Protein AF-A0A359BGW4-F1 (afdb_monomer)

Radius of gyration: 19.54 Å; Cα contacts (8 Å, |Δi|>4): 63; chains: 1; bounding box: 42×36×43 Å

Mean predicted aligned error: 6.83 Å

pLDDT: mean 88.82, std 8.24, range [53.12, 96.94]

Foldseek 3Di:
DVVVLVVVCCVCCVVVVLDHPVRSVVLQVVLVPDPDDSVLSSQLVSLCSRPNNVRSVVSNCVVVVVVVVVVVVVVVCCVVPVPDVVSVVVVVVVVVVVVVVVVVVVVCVVVDPPD

Secondary structure (DSSP, 8-state):
-HHHHHHHHIIIIIIS--S-HHHHHHHHHHHHHSSS-HHHHHHHHHHHHHHHHHHHHHHHHHHHHHHHHHHHHHHHHHHHTTT-HHHHHHHHHHHHHHHHHHHHHHHHHHH-S--

Solvent-accessible surface area (backbone atoms only — not comparable to full-atom values): 6355 Å² total; per-residue (Å²): 114,68,71,59,53,55,51,48,47,43,46,40,34,70,72,62,59,77,40,51,73,65,54,51,52,52,44,49,54,54,16,66,71,46,99,55,62,47,70,54,46,30,40,23,52,53,19,29,73,76,49,38,73,63,22,19,52,50,38,40,48,63,66,47,44,65,60,51,50,53,52,51,51,50,51,54,50,50,66,77,48,64,88,41,71,68,55,57,51,49,53,54,52,51,50,52,50,50,52,50,51,53,51,52,54,52,50,44,71,75,71,47,92,84,120

Sequence (115 aa):
MWAAIDRLQRELVERRQLLTTDDHKSLMLTAAVIPAPKFLAFAAMVGYRVGGIWGAVGSSVAILLPGALIVIAACVLTVTASAHPALDAIQRYVGLGVIGLLVGNAVRMFVGDGI

Structure (mmCIF, N/CA/C/O backbone):
data_AF-A0A359BGW4-F1
#
_entry.id   AF-A0A359BGW4-F1
#
loop_
_atom_site.group_PDB
_atom_site.id
_atom_site.type_symbol
_atom_site.label_atom_id
_atom_site.label_alt_id
_atom_site.label_comp_id
_atom_site.label_asym_id
_atom_site.label_entity_id
_atom_site.label_seq_id
_atom_site.pdbx_PDB_ins_code
_atom_site.Cartn_x
_atom_site.Cartn_y
_atom_site.Ca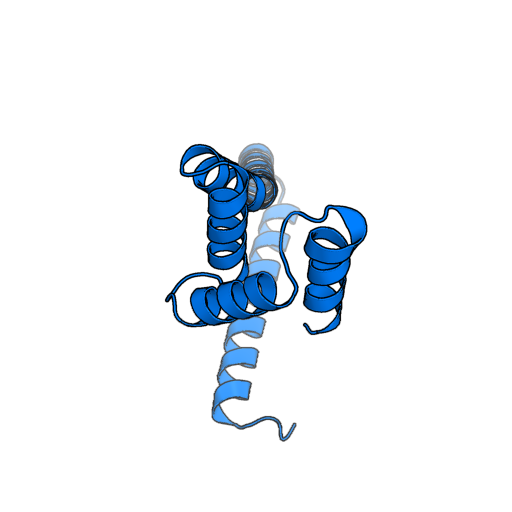rtn_z
_atom_site.occupancy
_atom_site.B_iso_or_equiv
_atom_site.auth_seq_id
_atom_site.auth_comp_id
_atom_site.auth_asym_id
_atom_site.auth_atom_id
_atom_site.pdbx_PDB_model_num
ATOM 1 N N . MET A 1 1 ? -3.289 -15.181 -0.546 1.00 58.91 1 MET A N 1
ATOM 2 C CA . MET A 1 1 ? -4.159 -14.108 -0.005 1.00 58.91 1 MET A CA 1
ATOM 3 C C . MET A 1 1 ? -4.618 -14.401 1.425 1.00 58.91 1 MET A C 1
ATOM 5 O O . MET A 1 1 ? -4.432 -13.547 2.280 1.00 58.91 1 MET A O 1
ATOM 9 N N . TRP A 1 2 ? -5.107 -15.610 1.716 1.00 66.38 2 TRP A N 1
ATOM 10 C CA . TRP A 1 2 ? -5.559 -16.024 3.056 1.00 66.38 2 TRP A CA 1
ATOM 11 C C . TRP A 1 2 ? -4.501 -15.913 4.167 1.00 66.38 2 TRP A C 1
ATOM 13 O O . TRP A 1 2 ? -4.800 -15.413 5.242 1.00 66.38 2 TRP A O 1
ATOM 23 N N . ALA A 1 3 ? -3.239 -16.252 3.881 1.00 79.50 3 ALA A N 1
ATOM 24 C CA . ALA A 1 3 ? -2.150 -16.143 4.860 1.00 79.50 3 ALA A CA 1
ATOM 25 C C . ALA A 1 3 ? -1.870 -14.701 5.334 1.00 79.50 3 ALA A C 1
ATOM 27 O O . ALA A 1 3 ? -1.460 -14.490 6.472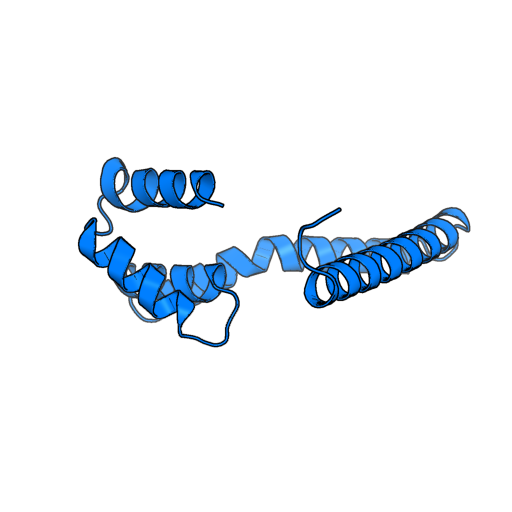 1.00 79.50 3 ALA A O 1
ATOM 28 N N . ALA A 1 4 ? -2.081 -13.701 4.471 1.00 82.62 4 ALA A N 1
ATOM 29 C CA . ALA A 1 4 ? -1.876 -12.299 4.832 1.00 82.62 4 ALA A CA 1
ATOM 30 C C . ALA A 1 4 ? -3.007 -11.788 5.733 1.00 82.62 4 ALA A C 1
ATOM 32 O O . ALA A 1 4 ? -2.739 -11.091 6.705 1.00 82.62 4 ALA A O 1
ATOM 33 N N . ILE A 1 5 ? -4.248 -12.184 5.435 1.00 83.69 5 ILE A N 1
ATOM 34 C CA . ILE A 1 5 ? -5.432 -11.864 6.242 1.00 83.69 5 ILE A CA 1
ATOM 35 C C . ILE A 1 5 ? -5.291 -12.467 7.639 1.00 83.69 5 ILE A C 1
ATOM 37 O O . ILE A 1 5 ? -5.448 -11.765 8.630 1.00 83.69 5 ILE A O 1
ATOM 41 N N . ASP A 1 6 ? -4.899 -13.736 7.714 1.00 86.81 6 ASP A N 1
ATOM 42 C CA . ASP A 1 6 ? -4.717 -14.443 8.979 1.00 86.81 6 ASP A CA 1
ATOM 43 C C . ASP A 1 6 ? -3.587 -13.839 9.836 1.00 86.81 6 ASP A C 1
ATOM 45 O O . ASP A 1 6 ? -3.703 -13.709 11.055 1.00 86.81 6 ASP A O 1
ATOM 49 N N . ARG A 1 7 ? -2.501 -13.366 9.208 1.00 89.75 7 ARG A N 1
ATOM 50 C CA . ARG A 1 7 ? -1.478 -12.577 9.915 1.00 89.75 7 ARG A CA 1
ATOM 51 C C . ARG A 1 7 ? -2.020 -11.250 10.434 1.00 89.75 7 ARG A C 1
ATOM 53 O O . ARG A 1 7 ? -1.704 -10.868 11.558 1.00 89.75 7 ARG A O 1
ATOM 60 N N . LEU A 1 8 ? -2.819 -10.555 9.631 1.00 89.56 8 LEU A N 1
ATOM 61 C CA . LEU A 1 8 ? -3.398 -9.273 10.015 1.00 89.56 8 LEU A CA 1
ATOM 62 C C . LEU A 1 8 ? -4.389 -9.426 11.173 1.00 89.56 8 LEU A C 1
ATOM 64 O O . LEU A 1 8 ? -4.381 -8.613 12.092 1.00 89.56 8 LEU A O 1
ATOM 68 N N . GLN A 1 9 ? -5.210 -10.477 11.151 1.00 90.81 9 GLN A N 1
ATOM 69 C CA . GLN A 1 9 ? -6.126 -10.805 12.237 1.00 90.81 9 GLN A CA 1
ATOM 70 C C . GLN A 1 9 ? -5.356 -11.095 13.529 1.00 90.81 9 GLN A C 1
ATOM 72 O O . GLN A 1 9 ? -5.657 -10.495 14.557 1.00 90.81 9 GLN A O 1
ATOM 77 N N . ARG A 1 10 ? -4.317 -11.939 13.475 1.00 91.44 10 ARG A N 1
ATOM 78 C CA . ARG A 1 10 ? -3.477 -12.232 14.648 1.00 91.44 10 ARG A CA 1
ATOM 79 C C . ARG A 1 10 ? -2.816 -10.986 15.226 1.00 91.44 10 ARG A C 1
ATOM 81 O O . ARG A 1 10 ? -2.784 -10.813 16.439 1.00 91.44 10 ARG A O 1
ATOM 88 N N . GLU A 1 11 ? -2.310 -10.092 14.383 1.00 92.56 11 GLU A N 1
ATOM 89 C CA . GLU A 1 11 ? -1.685 -8.866 14.879 1.00 92.56 11 GLU A CA 1
ATOM 90 C C . GLU A 1 11 ? -2.723 -7.905 15.477 1.00 92.56 11 GLU A C 1
ATOM 92 O O . GLU A 1 11 ? -2.551 -7.440 16.601 1.00 92.56 11 GLU A O 1
ATOM 97 N N . LEU A 1 12 ? -3.815 -7.620 14.763 1.00 90.44 12 LEU A N 1
ATOM 98 C CA . LEU A 1 12 ? -4.774 -6.580 15.153 1.00 90.44 12 LEU A CA 1
ATOM 99 C C . LEU A 1 12 ? -5.742 -7.016 16.260 1.00 90.44 12 LE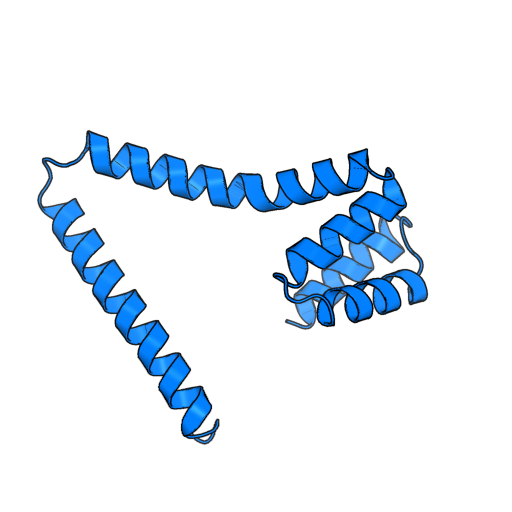U A C 1
ATOM 101 O O . LEU A 1 12 ? -6.129 -6.182 17.078 1.00 90.44 12 LEU A O 1
ATOM 105 N N . VAL A 1 13 ? -6.130 -8.292 16.281 1.00 91.25 13 VAL A N 1
ATOM 106 C CA . VAL A 1 13 ? -7.122 -8.842 17.217 1.00 91.25 13 VAL A CA 1
ATOM 107 C C . VAL A 1 13 ? -6.436 -9.527 18.393 1.00 91.25 13 VAL A C 1
ATOM 109 O O . VAL A 1 13 ? -6.720 -9.196 19.537 1.00 91.25 13 VAL A O 1
ATOM 112 N N . GLU A 1 14 ? -5.509 -10.456 18.141 1.00 90.88 14 GLU A N 1
ATOM 113 C CA . GLU A 1 14 ? -4.927 -11.271 19.219 1.00 90.88 14 GLU A CA 1
ATOM 114 C C . GLU A 1 14 ? -3.788 -10.547 19.943 1.00 90.88 14 GLU A C 1
ATOM 116 O O . GLU A 1 14 ? -3.788 -10.477 21.169 1.00 90.88 14 GLU A O 1
ATOM 121 N N . ARG A 1 15 ? -2.817 -9.987 19.206 1.00 92.56 15 ARG A N 1
ATOM 122 C CA . ARG A 1 15 ? -1.632 -9.355 19.813 1.00 92.56 15 ARG A CA 1
ATOM 123 C C . ARG A 1 15 ? -1.885 -7.935 20.296 1.00 92.56 15 ARG A C 1
ATOM 125 O O . ARG A 1 15 ? -1.475 -7.590 21.399 1.00 92.56 15 ARG A O 1
ATOM 132 N N . ARG A 1 16 ? -2.486 -7.091 19.454 1.00 89.88 16 ARG A N 1
ATOM 133 C CA . ARG A 1 16 ? -2.679 -5.661 19.745 1.00 89.88 16 ARG A CA 1
ATOM 134 C C . ARG A 1 16 ? -4.031 -5.355 20.388 1.00 89.88 16 ARG A C 1
ATOM 136 O O . ARG A 1 16 ? -4.180 -4.261 20.916 1.00 89.88 16 ARG A O 1
ATOM 143 N N . GLN A 1 17 ? -4.989 -6.285 20.314 1.00 89.00 17 GLN A N 1
ATOM 144 C CA . GLN A 1 17 ? -6.364 -6.135 20.814 1.00 89.00 17 GLN A CA 1
ATOM 145 C C . GLN A 1 17 ? -7.035 -4.808 20.414 1.00 89.00 17 GLN A C 1
ATOM 147 O O . GLN A 1 17 ? -7.812 -4.230 21.168 1.00 89.00 17 GLN A O 1
ATOM 152 N N . LEU A 1 18 ? -6.727 -4.312 19.211 1.00 88.81 18 LEU A N 1
ATOM 153 C CA . LEU A 1 18 ? -7.269 -3.054 18.685 1.00 88.81 18 LEU A CA 1
ATOM 154 C C . LEU A 1 18 ? -8.670 -3.237 18.098 1.00 88.81 18 LEU A C 1
ATOM 156 O O . LEU A 1 18 ? -9.400 -2.264 17.930 1.00 88.81 18 LEU A O 1
ATOM 160 N N . LEU A 1 19 ? -9.020 -4.473 17.737 1.00 90.50 19 LEU A N 1
ATOM 161 C CA . LEU A 1 19 ? -10.278 -4.849 17.102 1.00 90.50 19 LEU A CA 1
ATOM 162 C C . LEU A 1 19 ? -10.769 -6.176 17.675 1.00 90.50 19 LEU A C 1
ATOM 164 O O . LEU A 1 19 ? -9.968 -7.024 18.064 1.00 90.50 19 LEU A O 1
ATOM 168 N N . THR A 1 20 ? -12.081 -6.389 17.648 1.00 91.88 20 THR A N 1
ATOM 169 C CA . THR A 1 20 ? -12.676 -7.715 17.848 1.00 91.88 20 THR A CA 1
ATOM 170 C C . THR A 1 20 ? -12.644 -8.514 16.542 1.00 91.88 20 THR A C 1
ATOM 172 O O . THR A 1 20 ? -12.470 -7.960 15.451 1.00 91.88 20 THR A O 1
ATOM 175 N N . THR A 1 21 ? -12.830 -9.833 16.624 1.00 89.56 21 THR A N 1
ATOM 176 C CA . THR A 1 21 ? -12.917 -10.695 15.433 1.00 89.56 21 THR A CA 1
ATOM 177 C C . THR A 1 21 ? -14.066 -10.280 14.509 1.00 89.56 21 THR A C 1
ATOM 179 O O . THR A 1 21 ? -13.919 -10.327 13.286 1.00 89.56 21 THR A O 1
ATOM 182 N N . ASP A 1 22 ? -15.187 -9.836 15.077 1.00 91.00 22 ASP A N 1
ATOM 183 C CA . ASP A 1 22 ? -16.353 -9.394 14.309 1.00 91.00 22 ASP A CA 1
ATOM 184 C C . ASP A 1 22 ? -16.139 -8.011 13.685 1.00 91.00 22 ASP A C 1
ATOM 186 O O . ASP A 1 22 ? -16.485 -7.820 12.514 1.00 91.00 22 ASP A O 1
ATOM 190 N N . ASP A 1 23 ? -15.481 -7.084 14.395 1.00 90.25 23 ASP A N 1
ATOM 191 C CA . ASP A 1 23 ? -15.069 -5.789 13.834 1.00 90.25 23 ASP A CA 1
ATOM 192 C C . ASP A 1 23 ? -14.119 -6.013 12.649 1.00 90.25 23 ASP A C 1
ATOM 194 O O . ASP A 1 23 ? -14.326 -5.449 11.576 1.00 90.25 23 ASP A O 1
ATOM 198 N N . HIS A 1 24 ? -13.117 -6.888 12.789 1.00 90.56 24 HIS A N 1
ATOM 199 C CA . HIS A 1 24 ? -12.175 -7.196 11.710 1.00 90.56 24 HIS A CA 1
ATOM 200 C C . HIS A 1 24 ? -12.889 -7.695 10.445 1.00 90.56 24 HIS A C 1
ATOM 202 O O . HIS A 1 24 ? -12.659 -7.170 9.351 1.00 90.56 24 HIS A O 1
ATOM 208 N N . LYS A 1 25 ? -13.784 -8.681 10.589 1.00 90.88 25 LYS A N 1
ATOM 209 C CA . LYS A 1 25 ? -14.567 -9.223 9.467 1.00 90.88 25 LYS A CA 1
ATOM 210 C C . LYS A 1 25 ? -15.447 -8.150 8.831 1.00 90.88 25 LYS A C 1
ATOM 212 O O . LYS A 1 25 ? -15.456 -8.016 7.609 1.00 90.88 25 LYS A O 1
ATOM 217 N N . SER A 1 26 ? -16.144 -7.363 9.645 1.00 92.44 26 SER A N 1
ATOM 218 C CA . SER A 1 26 ? -17.049 -6.311 9.169 1.00 92.44 26 SER A CA 1
ATOM 219 C C . SER A 1 26 ? -16.296 -5.225 8.398 1.00 92.44 26 SER A C 1
ATOM 221 O O . SER A 1 26 ? -16.715 -4.825 7.310 1.00 92.44 26 SER A O 1
ATOM 223 N N . LEU A 1 27 ? -15.135 -4.801 8.904 1.00 92.06 27 LEU A N 1
ATOM 224 C CA . LEU A 1 27 ? -14.260 -3.837 8.235 1.00 92.06 27 LEU A CA 1
ATOM 225 C C . LEU A 1 27 ? -13.707 -4.381 6.913 1.00 92.06 27 LEU A C 1
ATOM 227 O O . LEU A 1 27 ? -13.677 -3.658 5.920 1.00 92.06 27 LEU A O 1
ATOM 231 N N . MET A 1 28 ? -13.311 -5.656 6.860 1.00 90.88 28 MET A N 1
ATOM 232 C CA . MET A 1 28 ? -12.865 -6.295 5.616 1.00 90.88 28 MET A CA 1
ATOM 233 C C . MET A 1 28 ? -13.966 -6.352 4.559 1.00 90.88 28 MET A C 1
ATOM 235 O O . MET A 1 28 ? -13.704 -6.069 3.389 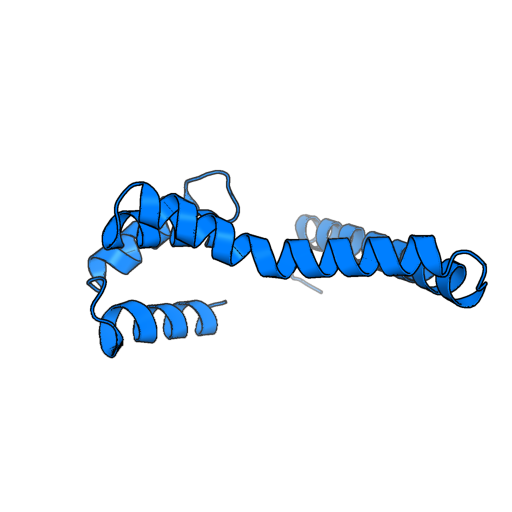1.00 90.88 28 MET A O 1
ATOM 239 N N . LEU A 1 29 ? -15.186 -6.711 4.962 1.00 91.00 29 LEU A N 1
ATOM 240 C CA . LEU A 1 29 ? -16.340 -6.742 4.066 1.00 91.00 29 LEU A CA 1
ATOM 241 C C . LEU A 1 29 ? -16.657 -5.341 3.548 1.00 91.00 29 LEU A C 1
ATOM 243 O O . LEU A 1 29 ? -16.808 -5.152 2.346 1.00 91.00 29 LEU A O 1
ATOM 247 N N . THR A 1 30 ? -16.657 -4.346 4.433 1.00 92.00 30 THR A N 1
ATOM 248 C CA . THR A 1 30 ? -16.895 -2.947 4.057 1.00 92.00 30 THR A CA 1
ATOM 249 C C . THR A 1 30 ? -15.826 -2.453 3.081 1.00 92.00 30 THR A C 1
ATOM 251 O O . THR A 1 30 ? -16.142 -1.865 2.048 1.00 92.00 30 THR A O 1
ATOM 254 N N . ALA A 1 31 ? -14.555 -2.760 3.345 1.00 91.31 31 ALA A N 1
ATOM 255 C CA . ALA A 1 31 ? -13.442 -2.414 2.465 1.00 91.31 31 ALA A CA 1
ATOM 256 C C . ALA A 1 31 ? -13.506 -3.107 1.094 1.00 91.31 31 ALA A C 1
ATOM 258 O O . ALA A 1 31 ? -12.949 -2.584 0.133 1.00 91.31 31 ALA A O 1
ATOM 259 N N . ALA A 1 32 ? -14.173 -4.260 0.986 1.00 89.19 32 ALA A N 1
ATOM 260 C CA . ALA A 1 32 ? -14.368 -4.955 -0.285 1.00 89.19 32 ALA A CA 1
ATOM 261 C C . ALA A 1 32 ? -15.455 -4.314 -1.165 1.00 89.19 32 ALA A C 1
ATOM 263 O O . ALA A 1 32 ? -15.433 -4.513 -2.378 1.00 89.19 32 ALA A O 1
ATOM 264 N N . VAL A 1 33 ? -16.385 -3.559 -0.571 1.00 92.75 33 VAL A N 1
ATOM 265 C CA . VAL A 1 33 ? -17.473 -2.875 -1.291 1.00 92.75 33 VAL A CA 1
ATOM 266 C C . VAL A 1 33 ? -17.024 -1.519 -1.844 1.00 92.75 33 VAL A C 1
ATOM 268 O O . VAL A 1 33 ? -17.533 -1.069 -2.868 1.00 92.75 33 VAL A O 1
ATOM 271 N N . ILE A 1 34 ? -16.058 -0.860 -1.198 1.00 90.12 34 ILE A N 1
ATOM 272 C CA . ILE A 1 34 ? -15.521 0.418 -1.678 1.00 90.12 34 ILE A CA 1
ATOM 273 C C . ILE A 1 34 ? -14.737 0.188 -2.983 1.00 90.12 34 ILE A C 1
ATOM 275 O O . ILE A 1 34 ? -13.869 -0.686 -3.010 1.00 90.12 34 ILE A O 1
ATOM 279 N N . PRO A 1 35 ? -14.960 0.994 -4.045 1.00 87.62 35 PRO A N 1
ATOM 280 C CA . PRO A 1 35 ? -14.207 0.923 -5.298 1.00 87.62 35 PRO A CA 1
ATOM 281 C C . PRO A 1 35 ? -12.803 1.534 -5.132 1.00 87.62 35 PRO A C 1
ATOM 283 O O . PRO A 1 35 ? -12.434 2.508 -5.782 1.00 87.62 35 PRO A O 1
ATOM 286 N N . ALA A 1 36 ? -12.019 0.983 -4.209 1.00 86.56 36 ALA A N 1
ATOM 287 C CA . ALA A 1 36 ? -10.660 1.390 -3.888 1.00 86.56 36 ALA A CA 1
ATOM 288 C C . ALA A 1 36 ? -9.781 0.144 -3.683 1.00 86.56 36 ALA A C 1
ATOM 290 O O . ALA A 1 36 ? -10.294 -0.965 -3.499 1.00 86.56 36 ALA A O 1
ATOM 291 N N . PRO A 1 37 ? -8.442 0.283 -3.681 1.00 89.75 37 PRO A N 1
ATOM 292 C CA . PRO A 1 37 ? -7.562 -0.823 -3.331 1.00 89.75 37 PRO A CA 1
ATOM 293 C C . PRO A 1 37 ? -7.919 -1.370 -1.943 1.00 89.75 37 PRO A C 1
ATOM 295 O O . PRO A 1 37 ? -7.829 -0.656 -0.944 1.00 89.75 37 PRO A O 1
ATOM 298 N N . LYS A 1 38 ? -8.309 -2.650 -1.878 1.00 89.94 38 LYS A N 1
ATOM 299 C CA . LYS A 1 38 ? -8.864 -3.287 -0.665 1.00 89.94 38 LYS A CA 1
ATOM 300 C C . LYS A 1 38 ? -8.024 -3.049 0.592 1.00 89.94 38 LYS A C 1
ATOM 302 O O . LYS A 1 38 ? -8.562 -2.787 1.660 1.00 89.94 38 LYS A O 1
ATOM 307 N N . PHE A 1 39 ? -6.700 -3.128 0.460 1.00 88.56 39 PHE A N 1
ATOM 308 C CA . PHE A 1 39 ? -5.773 -2.939 1.575 1.00 88.56 39 PHE A CA 1
ATOM 309 C C . PHE A 1 39 ? -5.747 -1.491 2.085 1.00 88.56 39 PHE A C 1
ATOM 311 O O . PHE A 1 39 ? -5.637 -1.280 3.288 1.00 88.56 39 PHE A O 1
ATOM 318 N N . LEU A 1 40 ? -5.882 -0.505 1.192 1.00 92.81 40 LEU A N 1
ATOM 319 C CA . LEU A 1 40 ? -5.878 0.911 1.548 1.00 92.81 40 LEU A CA 1
ATOM 320 C C . LEU A 1 40 ? -7.178 1.282 2.265 1.00 92.81 40 LEU A C 1
ATOM 322 O O . LEU A 1 40 ? -7.134 1.887 3.332 1.00 92.81 40 LEU A O 1
ATOM 326 N N . ALA A 1 41 ? -8.321 0.850 1.721 1.00 93.19 41 ALA A N 1
ATOM 327 C CA . ALA A 1 41 ? -9.626 1.062 2.344 1.00 93.19 41 ALA A CA 1
ATOM 328 C C . ALA A 1 41 ? -9.698 0.414 3.735 1.00 93.19 41 ALA A C 1
ATOM 330 O O . ALA A 1 41 ? -10.088 1.068 4.701 1.00 93.19 41 ALA A O 1
ATOM 331 N N . PHE A 1 42 ? -9.263 -0.844 3.858 1.00 93.06 42 PHE A N 1
ATOM 332 C CA . PHE A 1 42 ? -9.242 -1.547 5.139 1.00 93.06 42 PHE A CA 1
ATOM 333 C C . PHE A 1 42 ? -8.366 -0.826 6.168 1.00 93.06 42 PHE A C 1
ATOM 335 O O . PHE A 1 42 ? -8.805 -0.564 7.284 1.00 93.06 42 PHE A O 1
ATOM 342 N N . ALA A 1 43 ? -7.144 -0.452 5.795 1.00 92.56 43 ALA A N 1
ATOM 343 C CA . ALA A 1 43 ? -6.239 0.219 6.713 1.00 92.56 43 ALA A CA 1
ATOM 344 C C . ALA A 1 43 ? -6.720 1.603 7.147 1.00 92.56 43 ALA A C 1
ATOM 346 O O . ALA A 1 43 ? -6.581 1.930 8.321 1.00 92.56 43 ALA A O 1
ATOM 347 N N . ALA A 1 44 ? -7.331 2.376 6.245 1.00 94.00 44 ALA A N 1
ATOM 348 C CA . ALA A 1 44 ? -7.936 3.657 6.587 1.00 94.00 44 ALA A CA 1
ATOM 349 C C . ALA A 1 44 ? -9.055 3.488 7.628 1.00 94.00 44 ALA A C 1
ATOM 351 O O . ALA A 1 44 ? -9.125 4.262 8.581 1.00 94.00 44 ALA A O 1
ATOM 352 N N . MET A 1 45 ? -9.892 2.450 7.501 1.00 93.62 45 MET A N 1
ATOM 353 C CA . MET A 1 45 ? -10.941 2.155 8.486 1.00 93.62 45 MET A CA 1
ATOM 354 C C . MET A 1 45 ? -10.376 1.668 9.822 1.00 93.62 45 MET A C 1
ATOM 356 O O . MET A 1 45 ? -10.845 2.093 10.876 1.00 93.62 45 MET A O 1
ATOM 360 N N . VAL A 1 46 ? -9.353 0.808 9.799 1.00 93.56 46 VAL A N 1
ATOM 361 C CA . VAL A 1 46 ? -8.660 0.380 11.025 1.00 93.56 46 VAL A CA 1
ATOM 362 C C . VAL A 1 46 ? -8.009 1.580 11.712 1.00 93.56 46 VAL A C 1
ATOM 364 O O . VAL A 1 46 ? -8.174 1.766 12.915 1.00 93.56 46 VAL A O 1
ATOM 367 N N . GLY A 1 47 ? -7.334 2.444 10.954 1.00 93.31 47 GLY A N 1
ATOM 368 C CA . GLY A 1 47 ? -6.770 3.690 11.461 1.00 93.31 47 GLY A CA 1
ATOM 369 C C . GLY A 1 47 ? -7.839 4.618 12.031 1.00 93.31 47 GLY A C 1
ATOM 370 O O . GLY A 1 47 ? -7.643 5.181 13.107 1.00 93.31 47 GLY A O 1
ATOM 371 N N . TYR A 1 48 ? -8.995 4.719 11.369 1.00 94.69 48 TYR A N 1
ATOM 372 C CA . TYR A 1 48 ? -10.143 5.466 11.877 1.00 94.69 48 TYR A CA 1
ATOM 373 C C . TYR A 1 48 ? -10.640 4.924 13.218 1.00 94.69 48 TYR A C 1
ATOM 375 O O . TYR A 1 48 ? -10.924 5.691 14.135 1.00 94.69 48 TYR A O 1
ATOM 383 N N . ARG A 1 49 ? -10.698 3.599 13.363 1.00 91.44 49 ARG A N 1
ATOM 384 C CA . ARG A 1 49 ? -11.149 2.950 14.596 1.00 91.44 49 ARG A CA 1
ATOM 385 C C . ARG A 1 49 ? -10.203 3.194 15.773 1.00 91.44 49 ARG A C 1
ATOM 387 O O . ARG A 1 49 ? -10.677 3.349 16.892 1.00 91.44 49 ARG A O 1
ATOM 394 N N . VAL A 1 50 ? -8.896 3.246 15.517 1.00 90.88 50 VAL A N 1
ATOM 395 C CA . VAL A 1 50 ? -7.865 3.414 16.557 1.00 90.88 50 VAL A CA 1
ATOM 396 C C . VAL A 1 50 ? -7.648 4.881 16.938 1.00 90.88 50 VAL A C 1
ATOM 398 O O . VAL A 1 50 ? -7.445 5.181 18.110 1.00 90.88 50 VAL A O 1
ATOM 401 N N . GLY A 1 51 ? -7.670 5.801 15.969 1.00 90.25 51 GLY A N 1
ATOM 402 C CA . GLY A 1 51 ? -7.261 7.199 16.175 1.00 90.25 51 GLY A CA 1
ATOM 403 C C . GLY A 1 51 ? -8.164 8.237 15.512 1.00 90.25 51 GLY A C 1
ATOM 404 O O . GLY A 1 51 ? -7.727 9.366 15.275 1.00 90.25 51 GLY A O 1
ATOM 405 N N . GLY A 1 52 ? -9.395 7.870 15.150 1.00 93.38 52 GLY A N 1
ATOM 406 C CA . GLY A 1 52 ? -10.330 8.750 14.453 1.00 93.38 52 GLY A CA 1
ATOM 407 C C . GLY A 1 52 ? -9.785 9.233 13.107 1.00 93.38 52 GLY A C 1
ATOM 408 O O . GLY A 1 52 ? -9.014 8.554 12.431 1.00 93.38 52 GLY A O 1
ATOM 409 N N . ILE A 1 53 ? -10.159 10.448 12.710 1.00 94.19 53 ILE A N 1
ATOM 410 C CA . ILE A 1 53 ? -9.775 11.019 11.408 1.00 94.19 53 ILE A CA 1
ATOM 411 C C . ILE A 1 53 ? -8.247 11.053 11.233 1.00 94.19 53 ILE A C 1
ATOM 413 O O . ILE A 1 53 ? -7.738 10.683 10.177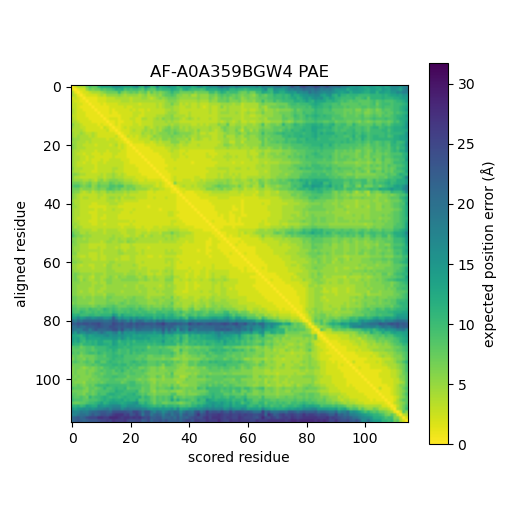 1.00 94.19 53 ILE A O 1
ATOM 417 N N . TRP A 1 54 ? -7.501 11.415 12.280 1.00 95.88 54 TRP A N 1
ATOM 418 C CA . TRP A 1 54 ? -6.037 11.454 12.232 1.00 95.88 54 TRP A CA 1
ATOM 419 C C . TRP A 1 54 ? -5.412 10.068 12.082 1.00 95.88 54 TRP A C 1
ATOM 421 O O . TRP A 1 54 ? -4.453 9.910 11.328 1.00 95.88 54 TRP A O 1
ATOM 431 N N . GLY A 1 55 ? -5.985 9.050 12.727 1.00 94.38 55 GLY A N 1
ATOM 432 C CA . GLY A 1 55 ? -5.565 7.664 12.530 1.00 94.38 55 GLY A CA 1
ATOM 433 C C . GLY A 1 55 ? -5.845 7.160 11.109 1.00 94.38 55 GLY A C 1
ATOM 434 O O . GLY A 1 55 ? -5.016 6.456 10.527 1.00 94.38 55 GLY A O 1
ATOM 435 N N . ALA A 1 56 ? -6.964 7.564 10.502 1.00 94.25 56 ALA A N 1
ATOM 436 C CA . ALA A 1 56 ? -7.301 7.217 9.118 1.00 94.25 56 ALA A CA 1
ATOM 437 C C . ALA A 1 56 ? -6.314 7.829 8.110 1.00 94.25 56 ALA A C 1
ATOM 439 O O . ALA A 1 56 ? -5.812 7.141 7.218 1.00 94.25 56 ALA A O 1
ATOM 440 N N . VAL A 1 57 ? -5.986 9.113 8.282 1.00 96.00 57 VAL A N 1
ATOM 441 C CA . VAL A 1 57 ? -5.000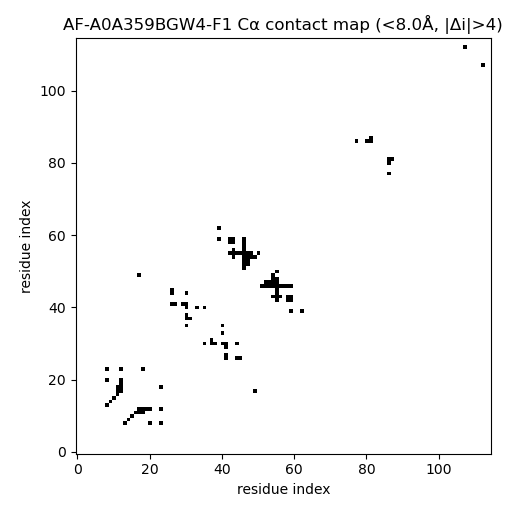 9.803 7.438 1.00 96.00 57 VAL A CA 1
ATOM 442 C C . VAL A 1 57 ? -3.608 9.207 7.648 1.00 96.00 57 VAL A C 1
ATOM 444 O O . VAL A 1 57 ? -2.944 8.846 6.678 1.00 96.00 57 VAL A O 1
ATOM 447 N N . GLY A 1 58 ? -3.188 9.031 8.904 1.00 96.69 58 GLY A N 1
ATOM 448 C CA . GLY A 1 58 ? -1.871 8.491 9.241 1.00 96.69 58 GLY A CA 1
ATOM 449 C C . GLY A 1 58 ? -1.642 7.082 8.691 1.00 96.69 58 GLY A C 1
ATOM 450 O O . GLY A 1 58 ? -0.607 6.823 8.081 1.00 96.69 58 GLY A O 1
ATOM 451 N N . SER A 1 59 ? -2.621 6.185 8.834 1.00 94.81 59 SER A N 1
ATOM 452 C CA . SER A 1 59 ? -2.548 4.819 8.287 1.00 94.81 59 SER A CA 1
ATOM 453 C C . SER A 1 59 ? -2.503 4.792 6.756 1.00 94.81 59 SER A C 1
ATOM 455 O O . SER A 1 59 ? -1.715 4.042 6.177 1.00 94.81 59 SER A O 1
ATOM 457 N N . SER A 1 60 ? -3.290 5.646 6.096 1.00 93.62 60 SER A N 1
ATOM 458 C CA . SER A 1 60 ? -3.301 5.759 4.633 1.00 93.62 60 SER A CA 1
ATOM 459 C C . SER A 1 60 ? -1.952 6.240 4.099 1.00 93.62 60 SER A C 1
ATOM 461 O O . SER A 1 60 ? -1.399 5.642 3.174 1.00 93.62 60 SER A O 1
ATOM 463 N N . VAL A 1 61 ? -1.388 7.282 4.720 1.00 95.62 61 VAL A N 1
ATOM 464 C CA . VAL A 1 61 ? -0.058 7.794 4.370 1.00 95.62 61 VAL A CA 1
ATOM 465 C C . VAL A 1 61 ? 0.999 6.725 4.620 1.00 95.62 61 VAL A C 1
ATOM 467 O O . VAL A 1 61 ? 1.787 6.457 3.723 1.00 95.62 61 VAL A O 1
ATOM 470 N N . ALA A 1 62 ? 0.988 6.062 5.779 1.00 94.94 62 ALA A N 1
ATOM 471 C CA . ALA A 1 62 ? 1.977 5.042 6.125 1.00 94.94 62 ALA A CA 1
ATOM 472 C 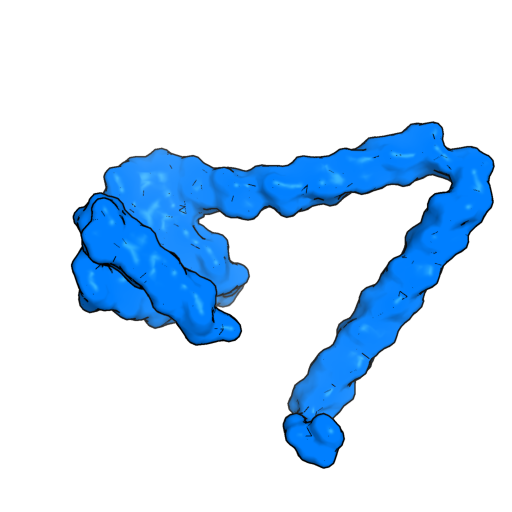C . ALA A 1 62 ? 2.016 3.871 5.128 1.00 94.94 62 ALA A C 1
ATOM 474 O O . ALA A 1 62 ? 3.092 3.351 4.839 1.00 94.94 62 ALA A O 1
ATOM 475 N N . ILE A 1 63 ? 0.867 3.476 4.573 1.00 93.06 63 ILE A N 1
ATOM 476 C CA . ILE A 1 63 ? 0.795 2.422 3.551 1.00 93.06 63 ILE A CA 1
ATOM 477 C C . ILE A 1 63 ? 1.292 2.896 2.192 1.00 93.06 63 ILE A C 1
ATOM 479 O O . ILE A 1 63 ? 1.938 2.131 1.476 1.00 93.06 63 ILE A O 1
ATOM 483 N N . LEU A 1 64 ? 0.992 4.140 1.822 1.00 93.62 64 LEU A N 1
ATOM 484 C CA . LEU A 1 64 ? 1.382 4.680 0.524 1.00 93.62 64 LEU A CA 1
ATOM 485 C C . LEU A 1 64 ? 2.867 5.068 0.479 1.00 93.62 64 LEU A C 1
ATOM 487 O O . LEU A 1 64 ? 3.515 4.919 -0.557 1.00 93.62 64 LEU A O 1
ATOM 491 N N . LEU A 1 65 ? 3.408 5.530 1.608 1.00 95.38 65 LEU A N 1
ATOM 492 C CA . LEU A 1 65 ? 4.758 6.067 1.745 1.00 95.38 65 LEU A CA 1
ATOM 493 C C . LEU A 1 65 ? 5.860 5.142 1.196 1.00 95.38 65 LEU A C 1
ATOM 495 O O . LEU A 1 65 ? 6.624 5.610 0.356 1.00 95.38 65 LEU A O 1
ATOM 499 N N . PRO A 1 66 ? 5.972 3.853 1.584 1.00 94.44 66 PRO A N 1
ATOM 500 C CA . PRO A 1 66 ? 7.058 3.003 1.096 1.00 94.44 66 PRO A CA 1
ATOM 501 C C . PRO A 1 66 ? 7.008 2.812 -0.424 1.00 94.44 66 PRO A C 1
ATOM 503 O O . PRO A 1 66 ? 8.041 2.885 -1.084 1.00 94.44 66 PRO A O 1
ATOM 506 N N . GLY A 1 67 ? 5.813 2.628 -0.995 1.00 93.31 67 GLY A N 1
ATOM 507 C CA . GLY A 1 67 ? 5.646 2.513 -2.444 1.00 93.31 67 GLY A CA 1
ATOM 508 C C . GLY A 1 67 ? 6.017 3.808 -3.165 1.00 93.31 67 GLY A C 1
ATOM 509 O O . GLY A 1 67 ? 6.776 3.780 -4.134 1.00 93.31 67 GLY A O 1
ATOM 510 N N . ALA A 1 68 ? 5.545 4.947 -2.654 1.00 94.12 68 ALA A N 1
ATOM 511 C CA . ALA A 1 68 ? 5.862 6.260 -3.207 1.00 94.12 68 ALA A CA 1
ATOM 512 C C . ALA A 1 68 ? 7.371 6.547 -3.173 1.00 94.12 68 ALA A C 1
ATOM 514 O O . ALA A 1 68 ? 7.932 6.995 -4.170 1.00 94.12 68 ALA A O 1
ATOM 515 N N . LEU A 1 69 ? 8.045 6.231 -2.064 1.00 96.94 69 LEU A N 1
ATOM 516 C CA . LEU A 1 69 ? 9.489 6.422 -1.924 1.00 96.94 69 LEU A CA 1
ATOM 517 C C . LEU A 1 69 ? 10.287 5.581 -2.922 1.00 96.94 69 LEU A C 1
ATOM 519 O O . LEU A 1 69 ? 11.227 6.098 -3.519 1.00 96.94 69 LEU A O 1
ATOM 523 N N . ILE A 1 70 ? 9.905 4.320 -3.145 1.00 95.44 70 ILE A N 1
ATOM 524 C CA . ILE A 1 70 ? 10.575 3.455 -4.128 1.00 95.44 70 ILE A CA 1
ATOM 525 C C . ILE A 1 70 ? 10.444 4.039 -5.538 1.00 95.44 70 ILE A C 1
ATOM 527 O O . ILE A 1 70 ? 11.430 4.103 -6.269 1.00 95.44 70 ILE A O 1
ATOM 531 N N . VAL A 1 71 ? 9.249 4.501 -5.915 1.00 93.69 71 VAL A N 1
ATOM 532 C CA . VAL A 1 71 ? 9.013 5.098 -7.239 1.00 93.69 71 VAL A CA 1
ATOM 533 C C . VAL A 1 71 ? 9.797 6.397 -7.407 1.00 93.69 71 VAL A C 1
ATOM 535 O O . VAL A 1 71 ? 10.425 6.599 -8.444 1.00 93.69 71 VAL A O 1
ATOM 538 N N . ILE A 1 72 ? 9.810 7.261 -6.389 1.00 94.75 72 ILE A N 1
ATOM 539 C CA . ILE A 1 72 ? 10.589 8.505 -6.411 1.00 94.75 72 ILE A CA 1
ATOM 540 C C . ILE A 1 72 ? 12.084 8.193 -6.533 1.00 94.75 72 ILE A C 1
ATOM 542 O O . ILE A 1 72 ? 12.759 8.784 -7.373 1.00 94.75 72 ILE A O 1
ATOM 546 N N . ALA A 1 73 ? 12.597 7.240 -5.753 1.00 92.94 73 ALA A N 1
ATOM 547 C CA . ALA A 1 73 ? 13.995 6.827 -5.821 1.00 92.94 73 ALA A CA 1
ATOM 548 C C . ALA A 1 73 ? 14.358 6.279 -7.209 1.00 92.94 73 ALA A C 1
ATOM 550 O O . ALA A 1 73 ? 15.381 6.667 -7.774 1.00 92.94 73 ALA A O 1
ATOM 551 N N . ALA A 1 74 ? 13.501 5.435 -7.790 1.00 88.88 74 ALA A N 1
ATOM 552 C CA . ALA A 1 74 ? 13.684 4.931 -9.147 1.00 88.88 74 ALA A CA 1
ATOM 553 C C . ALA A 1 74 ? 13.688 6.076 -10.172 1.00 88.88 74 ALA A C 1
ATOM 555 O O . ALA A 1 74 ? 14.583 6.141 -11.009 1.00 88.88 74 ALA A O 1
ATOM 556 N N . CYS A 1 75 ? 12.751 7.020 -10.064 1.00 89.75 75 CYS A N 1
ATOM 557 C CA . CYS A 1 75 ? 12.683 8.194 -10.933 1.00 89.75 75 CYS A CA 1
ATOM 558 C C . CYS A 1 75 ? 13.984 9.015 -10.874 1.00 89.75 75 CYS A C 1
ATOM 560 O O . CYS A 1 75 ? 14.614 9.259 -11.905 1.00 89.75 75 CYS A O 1
ATOM 562 N N . VAL A 1 76 ? 14.456 9.350 -9.671 1.00 90.38 76 VAL A N 1
ATOM 563 C CA . VAL A 1 76 ? 15.709 10.097 -9.471 1.00 90.38 76 VAL A CA 1
ATOM 564 C C . VAL A 1 76 ? 16.910 9.349 -10.054 1.00 90.38 76 VAL A C 1
ATOM 566 O O . VAL A 1 76 ? 17.736 9.955 -10.742 1.00 90.38 76 VAL A O 1
ATOM 569 N N . LEU A 1 77 ? 16.999 8.033 -9.839 1.00 86.62 77 LEU A N 1
ATOM 570 C CA . LEU A 1 77 ? 18.075 7.208 -10.390 1.00 86.62 77 LEU A CA 1
ATOM 571 C C . LEU A 1 77 ? 18.069 7.248 -11.923 1.00 86.62 77 LEU A C 1
ATOM 573 O O . LEU A 1 77 ? 19.112 7.412 -12.548 1.00 86.62 77 LEU A O 1
ATOM 577 N N . THR A 1 78 ? 16.888 7.141 -12.531 1.00 82.94 78 THR A N 1
ATOM 578 C CA . THR A 1 78 ? 16.765 7.133 -13.991 1.00 82.94 78 THR A CA 1
ATOM 579 C C . THR A 1 78 ? 17.120 8.476 -14.615 1.00 82.94 78 THR A C 1
ATOM 581 O O . THR A 1 78 ? 17.830 8.488 -15.612 1.00 82.94 78 THR A O 1
ATOM 584 N N . VAL A 1 79 ? 16.723 9.598 -14.005 1.00 83.56 79 VAL A N 1
ATOM 585 C CA . VAL A 1 79 ? 17.059 10.939 -14.510 1.00 83.56 79 VAL A CA 1
ATOM 586 C C . VAL A 1 79 ? 18.561 11.205 -14.394 1.00 83.56 79 VAL A C 1
ATOM 588 O O . VAL A 1 79 ? 19.179 11.673 -15.349 1.00 83.56 79 VAL A O 1
ATOM 591 N N . THR A 1 80 ? 19.171 10.866 -13.258 1.00 80.00 80 THR A N 1
ATOM 592 C CA . THR A 1 80 ? 20.597 11.144 -13.002 1.00 80.00 80 THR A CA 1
ATOM 593 C C . THR A 1 80 ? 21.546 10.248 -13.798 1.00 80.00 80 THR A C 1
ATOM 595 O O . THR A 1 80 ? 22.626 10.695 -14.176 1.00 80.00 80 THR A O 1
ATOM 598 N N . ALA A 1 81 ? 21.147 9.013 -14.106 1.00 74.31 81 ALA A N 1
ATOM 599 C CA . ALA A 1 81 ? 21.971 8.047 -14.830 1.00 74.31 81 ALA A CA 1
ATOM 600 C C . ALA A 1 81 ? 21.582 7.878 -16.318 1.00 74.31 81 ALA A C 1
ATOM 602 O O . ALA A 1 81 ? 22.053 6.951 -16.977 1.00 74.31 81 ALA A O 1
ATOM 603 N N . SER A 1 82 ? 20.787 8.804 -16.873 1.00 61.78 82 SER A N 1
ATOM 604 C CA . SER A 1 82 ? 20.254 8.782 -18.253 1.00 61.78 82 SER A CA 1
ATOM 605 C C . SER A 1 82 ? 21.294 8.553 -19.367 1.00 61.78 82 SER A C 1
ATOM 607 O O . SER A 1 82 ? 20.934 8.151 -20.466 1.00 61.78 82 SER A O 1
ATOM 609 N N . ALA A 1 83 ? 22.586 8.793 -19.115 1.00 67.50 83 ALA A N 1
ATOM 610 C CA . ALA A 1 83 ? 23.654 8.601 -20.098 1.00 67.50 83 ALA A CA 1
ATOM 611 C C . ALA A 1 83 ? 24.128 7.138 -20.251 1.00 67.50 83 ALA A C 1
ATOM 613 O O . ALA A 1 83 ? 24.973 6.861 -21.103 1.00 67.50 83 ALA A O 1
ATOM 614 N N . HIS A 1 84 ? 23.652 6.195 -19.426 1.00 77.94 84 HIS A N 1
ATOM 615 C CA . HIS A 1 84 ? 24.074 4.793 -19.506 1.00 77.94 84 HIS A CA 1
ATOM 616 C C . 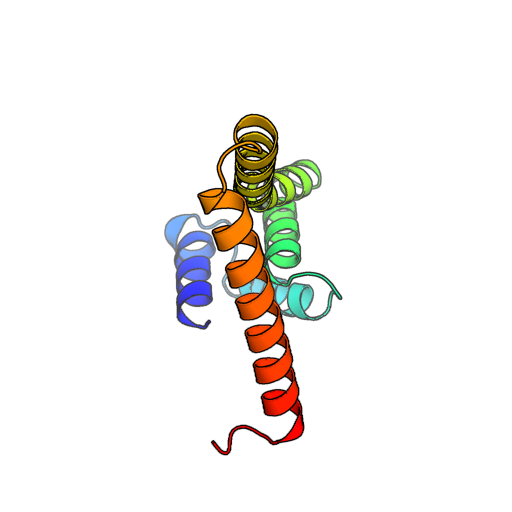HIS A 1 84 ? 23.134 3.943 -20.381 1.00 77.94 84 HIS A C 1
ATOM 618 O O . HIS A 1 84 ? 21.983 3.726 -19.998 1.00 77.94 84 HIS A O 1
ATOM 624 N N . PRO A 1 85 ? 23.624 3.351 -21.493 1.00 79.19 85 PRO A N 1
ATOM 625 C CA . PRO A 1 85 ? 22.799 2.557 -22.415 1.00 79.19 85 PRO A CA 1
ATOM 626 C C . PRO A 1 85 ? 22.184 1.306 -21.763 1.00 79.19 85 PRO A C 1
ATOM 628 O O . PRO A 1 85 ? 21.169 0.793 -22.226 1.00 79.19 85 PRO A O 1
ATOM 631 N N . ALA A 1 86 ? 22.760 0.829 -20.655 1.00 81.31 86 ALA A N 1
ATOM 632 C CA . ALA A 1 86 ? 22.200 -0.268 -19.871 1.00 81.31 86 ALA A CA 1
ATOM 633 C C . ALA A 1 86 ? 20.846 0.086 -19.227 1.00 81.31 86 ALA A C 1
ATOM 635 O O . ALA A 1 86 ? 19.978 -0.778 -19.131 1.00 81.31 86 ALA A O 1
ATOM 636 N N . LEU A 1 87 ? 20.638 1.338 -18.803 1.00 81.38 87 LEU A N 1
ATOM 637 C CA . LEU A 1 87 ? 19.384 1.754 -18.167 1.00 81.38 87 LEU A CA 1
ATOM 638 C C . LEU A 1 87 ? 18.243 1.869 -19.174 1.00 81.38 87 LEU A C 1
ATOM 640 O O . LEU A 1 87 ? 17.134 1.433 -18.875 1.00 81.38 87 LEU A O 1
ATOM 644 N N . ASP A 1 88 ? 18.535 2.367 -20.374 1.00 81.12 88 ASP A N 1
ATOM 645 C CA . ASP A 1 88 ? 17.570 2.424 -21.476 1.00 81.12 88 ASP A CA 1
ATOM 646 C C . ASP A 1 88 ? 17.124 1.011 -21.897 1.00 81.12 88 ASP A C 1
ATOM 648 O O . ASP A 1 88 ? 15.931 0.714 -22.007 1.00 81.12 88 ASP A O 1
ATOM 652 N N . ALA A 1 89 ? 18.079 0.078 -22.000 1.00 84.44 89 ALA A N 1
ATOM 653 C CA . ALA A 1 89 ? 17.778 -1.327 -22.253 1.00 84.44 89 ALA A CA 1
ATOM 654 C C . ALA A 1 89 ? 16.887 -1.932 -21.152 1.00 84.44 89 ALA A C 1
ATOM 656 O O . ALA A 1 89 ? 15.856 -2.534 -21.459 1.00 84.44 89 ALA A O 1
ATOM 657 N N . ILE A 1 90 ? 17.239 -1.747 -19.873 1.00 87.69 90 ILE A N 1
ATOM 658 C CA . ILE A 1 90 ? 16.452 -2.263 -18.742 1.00 87.69 90 ILE A CA 1
ATOM 659 C C . ILE A 1 90 ? 15.026 -1.706 -18.773 1.00 87.69 90 ILE A C 1
ATOM 661 O O . ILE A 1 90 ? 14.078 -2.484 -18.678 1.00 87.69 90 ILE A O 1
ATOM 665 N N . GLN A 1 91 ? 14.849 -0.395 -18.950 1.00 85.62 91 GLN A N 1
ATOM 666 C CA . GLN A 1 91 ? 13.520 0.219 -19.015 1.00 85.62 91 GLN A CA 1
ATOM 667 C C . GLN A 1 91 ? 12.678 -0.354 -20.158 1.00 85.62 91 GLN A C 1
ATOM 669 O O . GLN A 1 91 ? 11.506 -0.685 -19.954 1.00 85.62 91 GLN A O 1
ATOM 674 N N . ARG A 1 92 ? 13.279 -0.545 -21.337 1.00 87.94 92 ARG A N 1
ATOM 675 C CA . ARG A 1 92 ? 12.600 -1.136 -22.495 1.00 87.94 92 ARG A CA 1
ATOM 676 C C . ARG A 1 92 ? 12.143 -2.572 -22.231 1.00 87.94 92 ARG A C 1
ATOM 678 O O . ARG A 1 92 ? 11.001 -2.913 -22.544 1.00 87.94 92 ARG A O 1
ATOM 685 N N . TYR A 1 93 ? 12.996 -3.409 -21.642 1.00 92.88 93 TYR A N 1
ATOM 686 C CA . TYR A 1 93 ? 12.641 -4.799 -21.332 1.00 92.88 93 TYR A CA 1
ATOM 687 C C . TYR A 1 93 ? 11.631 -4.908 -20.188 1.00 92.88 93 TYR A C 1
ATOM 689 O O . TYR A 1 93 ? 10.720 -5.731 -20.266 1.00 92.88 93 TYR A O 1
ATOM 697 N N . VAL A 1 94 ? 11.731 -4.054 -19.164 1.00 92.69 94 VAL A N 1
ATOM 698 C CA . VAL A 1 94 ? 10.719 -3.968 -18.100 1.00 92.69 94 VAL A CA 1
ATOM 699 C C . VAL A 1 94 ? 9.369 -3.573 -18.694 1.00 92.69 94 VAL A C 1
ATOM 701 O O . VAL A 1 94 ? 8.371 -4.230 -18.405 1.00 92.69 94 VAL A O 1
ATOM 704 N N . GLY A 1 95 ? 9.331 -2.570 -19.579 1.00 90.94 95 GLY A N 1
ATOM 705 C CA . GLY A 1 95 ? 8.110 -2.159 -20.276 1.00 90.94 95 GLY A CA 1
ATOM 706 C C . GLY A 1 95 ? 7.477 -3.299 -21.080 1.00 90.94 95 GLY A C 1
ATOM 707 O O . GLY A 1 95 ? 6.283 -3.562 -20.940 1.00 90.94 95 GLY A O 1
ATOM 708 N N . LEU A 1 96 ? 8.281 -4.036 -21.853 1.00 94.12 96 LEU A N 1
ATOM 709 C CA . LEU A 1 96 ? 7.817 -5.225 -22.580 1.00 94.12 96 LEU A CA 1
ATOM 710 C C . LEU A 1 96 ? 7.285 -6.315 -21.638 1.00 94.12 96 LEU A C 1
ATOM 712 O O . LEU A 1 96 ? 6.239 -6.902 -21.913 1.00 94.12 96 LEU A O 1
ATOM 716 N N . GLY A 1 97 ? 7.960 -6.553 -20.512 1.00 95.94 97 GLY A N 1
ATOM 717 C CA . GLY A 1 97 ? 7.512 -7.498 -19.489 1.00 95.94 97 GLY A CA 1
ATOM 718 C C . GLY A 1 97 ? 6.171 -7.103 -18.867 1.00 95.94 97 GLY A C 1
ATOM 719 O O . GLY A 1 97 ? 5.297 -7.953 -18.709 1.00 95.94 97 GLY A O 1
ATOM 720 N N . VAL A 1 98 ? 5.969 -5.815 -18.573 1.00 96.12 98 VAL A N 1
ATOM 721 C CA . VAL A 1 98 ? 4.695 -5.293 -18.051 1.00 96.12 98 VAL A CA 1
ATOM 722 C C . VAL A 1 98 ? 3.575 -5.462 -19.074 1.00 96.12 98 VAL A C 1
ATOM 724 O O . VAL A 1 98 ? 2.504 -5.942 -18.714 1.00 96.12 98 VAL A O 1
ATOM 727 N N . ILE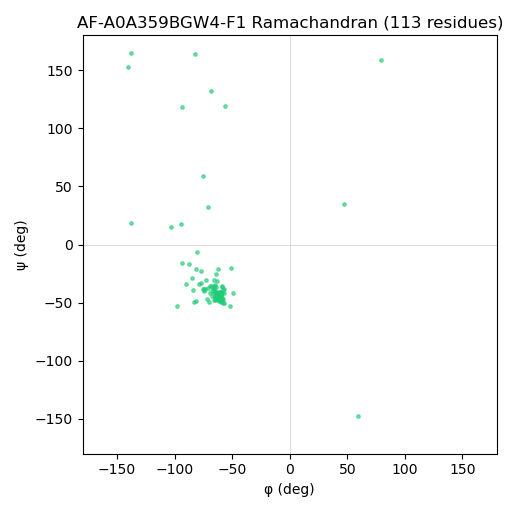 A 1 99 ? 3.815 -5.137 -20.349 1.00 96.00 99 ILE A N 1
ATOM 728 C CA . ILE A 1 99 ? 2.828 -5.348 -21.420 1.00 96.00 99 ILE A CA 1
ATOM 729 C C . ILE A 1 99 ? 2.459 -6.834 -21.512 1.00 96.00 99 ILE A C 1
ATOM 731 O O . ILE A 1 99 ? 1.275 -7.169 -21.520 1.00 96.00 99 ILE A O 1
ATOM 735 N N . GLY A 1 100 ? 3.453 -7.726 -21.517 1.00 95.94 100 GLY A N 1
ATOM 736 C CA . GLY A 1 100 ? 3.229 -9.171 -21.544 1.00 95.94 100 GLY A CA 1
ATOM 737 C C . GLY A 1 100 ? 2.426 -9.669 -20.339 1.00 95.94 100 GLY A C 1
ATOM 738 O O . GLY A 1 100 ? 1.485 -10.440 -20.510 1.00 95.94 100 GLY A O 1
ATOM 739 N N . LEU A 1 101 ? 2.738 -9.182 -19.135 1.00 95.81 101 LEU A N 1
ATOM 740 C CA . LEU A 1 101 ? 2.002 -9.509 -17.912 1.00 95.81 101 LEU A CA 1
ATOM 741 C C . LEU A 1 101 ? 0.542 -9.043 -17.989 1.00 95.81 101 LEU A C 1
ATOM 743 O O . LEU A 1 101 ? -0.361 -9.806 -17.652 1.00 95.81 101 LEU A O 1
ATOM 747 N N . LEU A 1 102 ? 0.304 -7.809 -18.441 1.00 95.50 102 LEU A N 1
ATOM 748 C CA . LEU A 1 102 ? -1.042 -7.246 -18.576 1.00 95.50 102 LEU A CA 1
ATOM 749 C C . LEU A 1 102 ? -1.871 -8.022 -19.602 1.00 95.50 102 LEU A C 1
ATOM 751 O O . LEU A 1 102 ? -3.004 -8.399 -19.304 1.00 95.50 102 LEU A O 1
ATOM 755 N N . VAL A 1 103 ? -1.299 -8.307 -20.775 1.00 95.81 103 VAL A N 1
ATOM 756 C CA . VAL A 1 103 ? -1.958 -9.099 -21.823 1.00 95.81 103 VAL A CA 1
ATOM 757 C C . VAL A 1 103 ? -2.226 -10.520 -21.339 1.00 95.81 103 VAL A C 1
ATOM 759 O O . VAL A 1 103 ? -3.346 -11.001 -21.476 1.00 95.81 103 VAL A O 1
ATOM 762 N N . GLY A 1 104 ? -1.244 -11.180 -20.723 1.00 93.69 104 GLY A N 1
ATOM 763 C CA . GLY A 1 104 ? -1.409 -12.533 -20.193 1.00 93.69 104 GLY A CA 1
ATOM 764 C C . GLY A 1 104 ? -2.518 -12.611 -19.143 1.00 93.69 104 GLY A C 1
ATOM 765 O O . GLY A 1 104 ? -3.359 -13.508 -19.190 1.00 93.69 104 GLY A O 1
ATOM 766 N N . ASN A 1 105 ? -2.581 -11.629 -18.241 1.00 93.62 105 ASN A N 1
ATOM 767 C CA . ASN A 1 105 ? -3.629 -11.573 -17.227 1.00 93.62 105 ASN A CA 1
ATOM 768 C C . ASN A 1 105 ? -5.009 -11.262 -17.837 1.00 93.62 105 ASN A C 1
ATOM 770 O O . ASN A 1 105 ? -6.011 -11.819 -17.393 1.00 93.62 105 ASN A O 1
ATOM 774 N N . ALA A 1 106 ? -5.066 -10.426 -18.880 1.00 92.62 106 ALA A N 1
ATOM 775 C CA . ALA A 1 106 ? -6.294 -10.154 -19.624 1.00 92.62 106 ALA A CA 1
ATOM 776 C C . ALA A 1 106 ? -6.804 -11.404 -20.357 1.00 92.62 106 ALA A C 1
ATOM 778 O O . ALA A 1 106 ? -7.971 -11.758 -20.215 1.00 92.62 106 ALA A O 1
ATOM 779 N N . VAL A 1 107 ? -5.935 -12.117 -21.079 1.00 93.25 107 VAL A N 1
ATOM 780 C CA . VAL A 1 107 ? -6.292 -13.366 -21.775 1.00 93.25 107 VAL A CA 1
ATOM 781 C C . VAL A 1 107 ? -6.819 -14.400 -20.789 1.00 93.25 107 VAL A C 1
ATOM 783 O O . VAL A 1 107 ? -7.877 -14.981 -21.022 1.00 93.25 107 VAL A O 1
ATOM 786 N N . ARG A 1 108 ? -6.136 -14.581 -19.655 1.00 89.94 108 ARG A N 1
ATOM 787 C CA . ARG A 1 108 ? -6.574 -15.504 -18.604 1.00 89.94 108 ARG A CA 1
ATOM 788 C C . ARG A 1 108 ? -7.980 -15.178 -18.086 1.00 89.94 108 ARG A C 1
ATOM 790 O O . ARG A 1 108 ? -8.764 -16.089 -17.846 1.00 89.94 108 ARG A O 1
ATOM 797 N N . MET A 1 109 ? -8.322 -13.896 -17.964 1.00 89.62 109 MET A N 1
ATOM 798 C CA . MET A 1 109 ? -9.658 -13.469 -17.540 1.00 89.62 109 MET A CA 1
ATOM 799 C C . MET A 1 109 ? -10.758 -13.830 -18.559 1.00 89.62 109 MET A C 1
ATOM 801 O O . MET A 1 109 ? -11.887 -14.083 -18.146 1.00 89.62 109 MET A O 1
ATOM 805 N N . PHE A 1 110 ? -10.450 -13.884 -19.861 1.00 87.19 110 PHE A N 1
ATOM 806 C CA . PHE A 1 110 ? -11.418 -14.239 -20.914 1.00 87.19 110 PHE A CA 1
ATOM 807 C C . PHE A 1 110 ? -11.486 -15.740 -21.226 1.00 87.19 110 PHE A C 1
ATOM 809 O O . PHE A 1 110 ? -12.555 -16.235 -21.572 1.00 87.19 110 PHE A O 1
ATOM 816 N N . VAL A 1 111 ? -10.367 -16.462 -21.128 1.00 84.88 111 VAL A N 1
ATOM 817 C CA . VAL A 1 111 ? -10.271 -17.888 -21.504 1.00 84.88 111 VAL A CA 1
ATOM 818 C C . VAL A 1 111 ? -10.640 -18.825 -20.339 1.00 84.88 111 VAL A C 1
ATOM 820 O O . VAL A 1 111 ? -10.992 -19.979 -20.570 1.00 84.88 111 VAL A O 1
ATOM 823 N N . GLY A 1 112 ? -10.656 -18.320 -19.098 1.00 73.69 112 GLY A N 1
ATOM 824 C CA . GLY A 1 112 ? -10.909 -19.114 -17.892 1.00 73.69 112 GLY A CA 1
ATOM 825 C C . GLY A 1 112 ? -9.671 -19.902 -17.449 1.00 73.69 112 GLY A C 1
ATOM 826 O O . GLY A 1 112 ? -8.762 -20.138 -18.240 1.00 73.69 112 GLY A O 1
ATOM 827 N N . ASP A 1 113 ? -9.617 -20.299 -16.172 1.00 69.50 113 ASP A N 1
ATOM 828 C CA . ASP A 1 113 ? -8.440 -20.899 -15.506 1.00 69.50 113 ASP A CA 1
ATOM 829 C C . ASP A 1 113 ? -8.103 -22.349 -15.976 1.00 69.50 113 ASP A C 1
ATOM 831 O O . ASP A 1 113 ? -7.644 -23.172 -15.189 1.00 69.50 113 ASP A O 1
ATOM 835 N N . GLY A 1 114 ? -8.366 -22.692 -17.244 1.00 60.97 114 GLY A N 1
ATOM 836 C CA . GLY A 1 114 ? -8.178 -24.021 -17.847 1.00 60.97 114 GLY A CA 1
ATOM 837 C C . GLY A 1 114 ? -6.847 -24.246 -18.581 1.00 60.97 114 GLY A C 1
ATOM 838 O O . GLY A 1 114 ? -6.771 -25.172 -19.388 1.00 60.97 114 GLY A O 1
ATOM 839 N N . ILE A 1 115 ? -5.829 -23.414 -18.329 1.00 53.12 115 ILE A N 1
ATOM 840 C CA . ILE A 1 115 ? -4.434 -23.610 -18.773 1.00 53.12 115 ILE A CA 1
ATOM 841 C C . ILE A 1 115 ? -3.527 -23.737 -17.554 1.00 53.12 115 ILE A C 1
ATOM 843 O O . ILE A 1 115 ? -3.668 -22.884 -16.647 1.00 53.12 115 ILE A O 1
#